Protein AF-A0A6J4QP68-F1 (afdb_monomer_lite)

Structure (mmCIF, N/CA/C/O backbone):
data_AF-A0A6J4QP68-F1
#
_entry.id   AF-A0A6J4QP68-F1
#
loop_
_atom_site.group_PDB
_atom_site.id
_atom_site.type_symbol
_atom_site.label_atom_id
_atom_site.label_alt_id
_atom_site.label_comp_id
_atom_site.label_asym_id
_atom_site.label_entity_id
_atom_site.label_seq_id
_atom_site.pdbx_PDB_ins_code
_atom_site.Cartn_x
_atom_site.Cartn_y
_atom_site.Cartn_z
_atom_site.occupancy
_atom_site.B_iso_or_equiv
_atom_site.auth_seq_id
_atom_site.auth_comp_id
_atom_site.auth_asym_id
_atom_site.auth_atom_id
_atom_site.pdbx_PDB_model_num
ATOM 1 N N . MET A 1 1 ? 24.935 -11.509 -10.779 1.00 52.16 1 MET A N 1
ATOM 2 C CA . MET A 1 1 ? 24.302 -11.193 -12.075 1.00 52.16 1 MET A CA 1
ATOM 3 C C . MET A 1 1 ? 25.247 -11.672 -13.150 1.00 52.16 1 MET A C 1
ATOM 5 O O . MET A 1 1 ? 26.329 -11.110 -13.270 1.00 52.16 1 MET A O 1
ATOM 9 N N . ASP A 1 2 ? 24.873 -12.713 -13.882 1.00 71.62 2 ASP A N 1
ATOM 10 C CA . ASP A 1 2 ? 25.692 -13.236 -14.973 1.00 71.62 2 ASP A CA 1
ATOM 11 C C . ASP A 1 2 ? 25.519 -12.298 -16.169 1.00 71.62 2 ASP A C 1
ATOM 13 O O . ASP A 1 2 ? 24.541 -12.376 -16.912 1.00 71.62 2 ASP A O 1
ATOM 17 N N . GLY A 1 3 ? 26.396 -11.296 -16.261 1.00 83.50 3 GLY A N 1
ATOM 18 C CA . GLY A 1 3 ? 26.292 -10.200 -17.220 1.00 83.50 3 GLY A CA 1
ATOM 19 C C . GLY A 1 3 ? 26.265 -10.710 -18.659 1.00 83.50 3 GLY A C 1
ATOM 20 O O . GLY A 1 3 ? 27.300 -11.050 -19.225 1.00 83.50 3 GLY A O 1
ATOM 21 N N . ARG A 1 4 ? 25.077 -10.744 -19.268 1.00 90.06 4 ARG A N 1
ATOM 22 C CA . ARG A 1 4 ? 24.876 -11.188 -20.649 1.00 90.06 4 ARG A CA 1
ATOM 23 C C . ARG A 1 4 ? 24.426 -10.008 -21.502 1.00 90.06 4 ARG A C 1
ATOM 25 O O . ARG A 1 4 ? 23.439 -9.348 -21.190 1.00 90.06 4 ARG A O 1
ATOM 32 N N . ARG A 1 5 ? 25.154 -9.735 -22.587 1.00 91.25 5 ARG A N 1
ATOM 33 C CA . ARG A 1 5 ? 24.824 -8.664 -23.536 1.00 91.25 5 ARG A CA 1
ATOM 34 C C . ARG A 1 5 ? 23.867 -9.192 -24.601 1.00 91.25 5 ARG A C 1
ATOM 36 O O . ARG A 1 5 ? 24.171 -10.180 -25.260 1.00 91.25 5 ARG A O 1
ATOM 43 N N . LEU A 1 6 ? 22.738 -8.512 -24.779 1.00 93.44 6 LEU A N 1
ATOM 44 C CA . LEU A 1 6 ? 21.756 -8.798 -25.827 1.00 93.44 6 LEU A CA 1
ATOM 45 C C . LEU A 1 6 ? 21.767 -7.656 -26.853 1.00 93.44 6 LEU A C 1
ATOM 47 O O . LEU A 1 6 ? 21.864 -6.489 -26.474 1.00 93.44 6 LEU A O 1
ATOM 51 N N . THR A 1 7 ? 21.684 -7.979 -28.144 1.00 95.19 7 THR A N 1
ATOM 52 C CA . THR A 1 7 ? 21.590 -7.005 -29.244 1.00 95.19 7 THR A CA 1
ATOM 53 C C . THR A 1 7 ? 20.311 -7.247 -30.044 1.00 95.19 7 THR A C 1
ATOM 55 O O . THR A 1 7 ? 19.907 -8.384 -30.271 1.00 95.19 7 THR A O 1
ATOM 58 N N . THR A 1 8 ? 19.634 -6.174 -30.445 1.00 96.25 8 THR A N 1
ATOM 59 C CA . THR A 1 8 ? 18.395 -6.217 -31.237 1.00 96.25 8 THR A CA 1
ATOM 60 C C . THR A 1 8 ? 18.230 -4.899 -31.992 1.00 96.25 8 THR A C 1
ATOM 62 O O . THR A 1 8 ? 18.857 -3.900 -31.642 1.00 96.25 8 THR A O 1
ATOM 65 N N . ARG A 1 9 ? 17.377 -4.880 -33.019 1.00 97.19 9 ARG A N 1
ATOM 66 C CA . ARG A 1 9 ? 17.004 -3.654 -33.745 1.00 97.19 9 ARG A CA 1
ATOM 67 C C . ARG A 1 9 ? 16.073 -2.755 -32.931 1.00 97.19 9 ARG A C 1
ATOM 69 O O . ARG A 1 9 ? 16.085 -1.541 -33.110 1.00 97.19 9 ARG A O 1
ATOM 76 N N . SER A 1 10 ? 15.240 -3.337 -32.072 1.00 97.06 10 SER A N 1
ATOM 77 C CA . SER A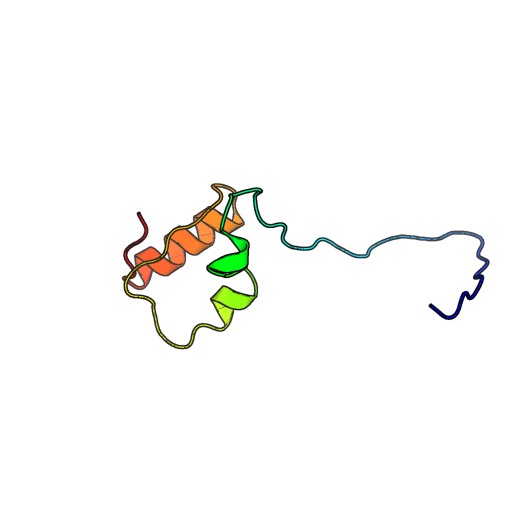 1 10 ? 14.280 -2.608 -31.238 1.00 97.06 10 SER A CA 1
ATOM 78 C C . SER A 1 10 ? 13.952 -3.408 -29.980 1.00 97.06 10 SER A C 1
ATOM 80 O O . SER A 1 10 ? 13.977 -4.640 -30.001 1.00 97.06 10 SER A O 1
ATOM 82 N N . VAL A 1 11 ? 13.648 -2.706 -28.888 1.00 96.81 11 VAL A N 1
ATOM 83 C CA . VAL A 1 11 ? 13.301 -3.288 -27.586 1.00 96.81 11 VAL A CA 1
ATOM 84 C C . VAL A 1 11 ? 12.107 -2.548 -26.986 1.00 96.81 11 VAL A C 1
ATOM 86 O O . VAL A 1 11 ? 12.015 -1.328 -27.101 1.00 96.81 11 VAL A O 1
ATOM 89 N N . ILE A 1 12 ? 11.207 -3.289 -26.339 1.00 97.38 12 ILE A N 1
ATOM 90 C CA . ILE A 1 12 ? 10.113 -2.739 -25.532 1.00 97.38 12 ILE A CA 1
ATOM 91 C C . ILE A 1 12 ? 10.347 -3.158 -24.082 1.00 97.38 12 ILE A C 1
ATOM 93 O O . ILE A 1 12 ? 10.554 -4.338 -23.803 1.00 97.38 12 ILE A O 1
ATOM 97 N N . ILE A 1 13 ? 10.294 -2.193 -23.163 1.00 95.06 13 ILE A N 1
ATOM 98 C CA . ILE A 1 13 ? 10.346 -2.442 -21.720 1.00 95.06 13 ILE A CA 1
ATOM 99 C C . ILE A 1 13 ? 8.915 -2.360 -21.186 1.00 95.06 13 ILE A C 1
ATOM 101 O O . ILE A 1 13 ? 8.316 -1.290 -21.165 1.00 95.06 13 ILE A O 1
ATOM 105 N N . ALA A 1 14 ? 8.369 -3.503 -20.773 1.00 96.62 14 ALA A N 1
ATOM 106 C CA . ALA A 1 14 ? 6.989 -3.643 -20.303 1.00 96.62 14 ALA A CA 1
ATOM 107 C C . ALA A 1 14 ? 6.923 -4.418 -18.973 1.00 96.62 14 ALA A C 1
ATOM 109 O O . ALA A 1 14 ? 6.144 -5.352 -18.816 1.00 96.62 14 ALA A O 1
ATOM 110 N N . THR A 1 15 ? 7.772 -4.058 -18.007 1.00 96.56 15 THR A N 1
ATOM 111 C CA . THR A 1 15 ? 7.923 -4.777 -16.725 1.00 96.56 15 THR A CA 1
ATOM 112 C C . THR A 1 15 ? 6.791 -4.534 -15.721 1.00 96.56 15 THR A C 1
ATOM 114 O O . THR A 1 15 ? 6.816 -5.094 -14.628 1.00 96.56 15 THR A O 1
ATOM 117 N N . GLY A 1 16 ? 5.806 -3.702 -16.066 1.00 95.62 16 GLY A N 1
ATOM 118 C CA . GLY A 1 16 ? 4.724 -3.316 -15.162 1.00 95.62 16 GLY A CA 1
ATOM 119 C C . GLY A 1 16 ? 5.201 -2.440 -13.998 1.00 95.62 16 GLY A C 1
ATOM 120 O O . GLY A 1 16 ? 6.230 -1.771 -14.086 1.00 95.62 16 GLY A O 1
ATOM 121 N N . SER A 1 17 ? 4.429 -2.438 -12.910 1.00 91.88 17 SER A N 1
ATOM 122 C CA . SER A 1 17 ? 4.680 -1.662 -11.690 1.00 91.88 17 SER A CA 1
ATOM 123 C C . SER A 1 17 ? 4.627 -2.548 -10.447 1.00 91.88 17 SER A C 1
ATOM 125 O O . SER A 1 17 ? 4.034 -3.625 -10.465 1.00 91.88 17 SER A O 1
ATOM 127 N N . HIS A 1 18 ? 5.188 -2.063 -9.344 1.00 88.56 18 HIS A N 1
ATOM 128 C CA . HIS A 1 18 ? 5.098 -2.697 -8.030 1.00 88.56 18 HIS A CA 1
ATOM 129 C C . HIS A 1 18 ? 4.546 -1.708 -7.000 1.00 88.56 18 HIS A C 1
ATOM 131 O O . HIS A 1 18 ? 4.541 -0.498 -7.226 1.00 88.56 18 HIS A O 1
ATOM 137 N N . SER A 1 19 ? 4.056 -2.236 -5.881 1.00 85.94 19 SER A N 1
ATOM 138 C CA . SER A 1 19 ? 3.566 -1.422 -4.771 1.00 85.94 19 SER A CA 1
ATOM 139 C C . SER A 1 19 ? 4.740 -0.826 -4.009 1.00 85.94 19 SER A C 1
ATOM 141 O O . SER A 1 19 ? 5.702 -1.524 -3.699 1.00 85.94 19 SER A O 1
ATOM 143 N N . THR A 1 20 ? 4.648 0.461 -3.695 1.00 87.50 20 THR A N 1
ATOM 144 C CA . THR A 1 20 ? 5.665 1.188 -2.935 1.00 87.50 20 THR A CA 1
ATOM 145 C C . THR A 1 20 ? 5.067 1.614 -1.606 1.00 87.50 20 THR A C 1
ATOM 147 O O . THR A 1 20 ? 3.994 2.218 -1.574 1.00 87.50 20 THR A O 1
ATOM 150 N N . ALA A 1 21 ? 5.749 1.289 -0.510 1.00 89.56 21 ALA A N 1
ATOM 151 C CA . ALA A 1 21 ? 5.348 1.756 0.805 1.00 89.56 21 ALA A CA 1
ATOM 152 C C . ALA A 1 21 ? 5.660 3.253 0.966 1.00 89.56 21 ALA A C 1
ATOM 154 O O . ALA A 1 21 ? 6.698 3.718 0.489 1.00 89.56 21 ALA A O 1
ATOM 155 N N . PRO A 1 22 ? 4.781 4.028 1.621 1.00 89.75 22 PRO A N 1
ATOM 156 C CA . PRO A 1 22 ? 5.077 5.415 1.942 1.00 89.75 22 PRO A CA 1
ATOM 157 C C . PRO A 1 22 ? 6.222 5.492 2.967 1.00 89.75 22 PRO A C 1
ATOM 159 O O . PRO A 1 22 ? 6.351 4.593 3.801 1.00 89.75 22 PRO A O 1
ATOM 162 N N . PRO A 1 23 ? 7.022 6.572 2.963 1.00 91.94 23 PRO A N 1
ATOM 163 C CA . PRO A 1 23 ? 8.151 6.744 3.876 1.00 91.94 23 PRO A CA 1
ATOM 164 C C . PRO A 1 23 ? 7.672 7.120 5.289 1.00 91.94 23 PRO A C 1
ATOM 166 O O . PRO A 1 23 ? 7.851 8.245 5.755 1.00 91.94 23 PRO A O 1
ATOM 169 N N . ILE A 1 24 ? 7.015 6.18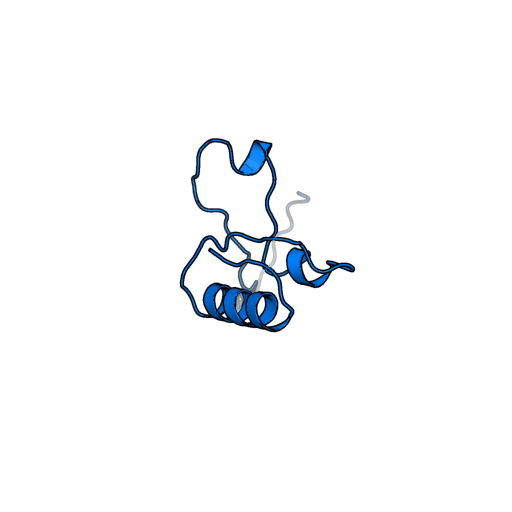2 5.969 1.00 94.31 24 ILE A N 1
ATOM 170 C CA . ILE A 1 24 ? 6.527 6.327 7.340 1.00 94.31 24 ILE A CA 1
ATOM 171 C C . ILE A 1 24 ? 7.521 5.631 8.269 1.00 94.31 24 ILE A C 1
ATOM 173 O O . ILE A 1 24 ? 7.764 4.432 8.152 1.00 94.31 24 ILE A O 1
ATOM 177 N N . LYS A 1 25 ? 8.093 6.389 9.210 1.00 96.31 25 LYS A N 1
ATOM 178 C CA . LYS A 1 25 ? 9.035 5.858 10.202 1.00 96.31 25 LYS A CA 1
ATOM 179 C C . LYS A 1 25 ? 8.388 4.712 10.989 1.00 96.31 25 LYS A C 1
ATOM 181 O O . LYS A 1 25 ? 7.324 4.910 11.571 1.00 96.31 25 LYS A O 1
ATOM 186 N N . GLY A 1 26 ? 9.051 3.559 11.052 1.00 94.88 26 GLY A N 1
ATOM 187 C CA . GLY A 1 26 ? 8.557 2.393 11.786 1.00 94.88 26 GLY A CA 1
ATOM 188 C C . GLY A 1 26 ? 7.637 1.469 10.979 1.00 94.88 26 GLY A C 1
ATOM 189 O O . GLY A 1 26 ? 7.250 0.429 11.504 1.00 94.88 26 GLY A O 1
ATOM 190 N N . LEU A 1 27 ? 7.238 1.834 9.749 1.00 94.12 27 LEU A N 1
ATOM 191 C CA . LEU A 1 27 ? 6.246 1.074 8.975 1.00 94.12 27 LEU A CA 1
ATOM 192 C C . LEU A 1 27 ? 6.771 -0.288 8.512 1.00 94.12 27 LEU A C 1
ATOM 194 O O . LEU A 1 27 ? 6.025 -1.265 8.520 1.00 94.12 27 LEU A O 1
ATOM 198 N N . GLU A 1 28 ? 8.038 -0.361 8.110 1.00 92.94 28 GLU A N 1
ATOM 199 C CA . GLU A 1 28 ? 8.649 -1.628 7.701 1.00 92.94 28 GLU A CA 1
ATOM 200 C C . GLU A 1 28 ? 8.817 -2.564 8.900 1.00 92.94 28 GLU A C 1
ATOM 202 O O . GLU A 1 28 ? 8.568 -3.763 8.793 1.00 92.94 28 GLU A O 1
ATOM 207 N N . GLU A 1 29 ? 9.161 -2.008 10.060 1.00 95.56 29 GLU A N 1
ATOM 208 C CA . GLU A 1 29 ? 9.431 -2.745 11.289 1.00 95.56 29 GLU A CA 1
ATOM 209 C C . GLU A 1 29 ? 8.165 -3.351 11.908 1.00 95.56 29 GLU A C 1
ATOM 211 O O . GLU A 1 29 ? 8.212 -4.464 12.432 1.00 95.56 29 GLU A O 1
ATOM 216 N N . VAL A 1 30 ? 7.026 -2.649 11.843 1.00 95.31 30 VAL A N 1
ATOM 217 C CA . VAL A 1 30 ? 5.729 -3.172 12.326 1.00 95.31 30 VAL A CA 1
ATOM 218 C C . VAL A 1 30 ? 5.026 -4.071 11.305 1.00 95.31 30 VAL A C 1
ATOM 220 O O . VAL A 1 30 ? 4.115 -4.817 11.667 1.00 95.31 30 VAL A O 1
ATOM 223 N N . GLY A 1 31 ? 5.457 -4.014 10.043 1.00 93.69 31 GLY A N 1
ATOM 224 C CA . GLY A 1 31 ? 4.847 -4.718 8.925 1.00 93.69 31 GLY A CA 1
ATOM 225 C C . GLY A 1 31 ? 3.559 -4.064 8.415 1.00 93.69 31 GLY A C 1
ATOM 226 O O . GLY A 1 31 ? 2.851 -3.338 9.114 1.00 93.69 31 GLY A O 1
ATOM 227 N N . TYR A 1 32 ? 3.235 -4.340 7.156 1.00 94.75 32 TYR A N 1
ATOM 228 C CA . TYR A 1 32 ? 2.027 -3.859 6.490 1.00 94.75 32 TYR A CA 1
ATOM 229 C C . TYR A 1 32 ? 1.561 -4.867 5.437 1.00 94.75 32 TYR A C 1
ATOM 231 O O . TYR A 1 32 ? 2.292 -5.783 5.071 1.00 94.75 32 TYR A O 1
ATOM 239 N N . LEU A 1 33 ? 0.328 -4.697 4.955 1.00 94.94 33 LEU A N 1
ATOM 240 C CA . LEU A 1 33 ? -0.210 -5.473 3.841 1.00 94.94 33 LEU A CA 1
ATOM 241 C C . LEU A 1 33 ? -0.277 -4.604 2.588 1.00 94.94 33 LEU A C 1
ATOM 243 O O . LEU A 1 33 ? -0.791 -3.485 2.613 1.00 94.94 33 LEU A O 1
ATOM 247 N N . THR A 1 34 ? 0.182 -5.150 1.472 1.00 95.00 34 THR A N 1
ATOM 248 C CA . THR A 1 34 ? -0.037 -4.596 0.136 1.00 95.00 34 THR A CA 1
ATOM 249 C C . THR A 1 34 ? -1.398 -5.020 -0.426 1.00 95.00 34 THR A C 1
ATOM 251 O O . THR A 1 34 ? -2.069 -5.925 0.076 1.00 95.00 34 THR A O 1
ATOM 254 N N . ASN A 1 35 ? -1.787 -4.426 -1.556 1.00 92.00 35 ASN A N 1
ATOM 255 C CA . ASN A 1 35 ? -2.947 -4.849 -2.347 1.00 92.00 35 ASN A CA 1
ATOM 256 C C . ASN A 1 35 ? -2.890 -6.321 -2.802 1.00 92.00 35 ASN A C 1
ATOM 258 O O . ASN A 1 35 ? -3.927 -6.873 -3.162 1.00 92.00 35 ASN A O 1
ATOM 262 N N . VAL A 1 36 ? -1.706 -6.945 -2.819 1.00 93.81 36 VAL A N 1
ATOM 263 C CA . VAL A 1 36 ? -1.538 -8.366 -3.159 1.00 93.81 36 VAL A CA 1
ATOM 264 C C . VAL A 1 36 ? -1.745 -9.244 -1.927 1.00 93.81 36 VAL A C 1
ATOM 266 O O . VAL A 1 36 ? -2.460 -10.244 -1.991 1.00 93.81 36 VAL A O 1
ATOM 269 N N . GLU A 1 37 ? -1.146 -8.883 -0.795 1.00 94.94 37 GLU A N 1
ATOM 270 C CA . GLU A 1 37 ? -1.202 -9.692 0.429 1.00 94.94 37 GLU A CA 1
ATOM 271 C C . GLU A 1 37 ? -2.573 -9.643 1.094 1.00 94.94 37 GLU A C 1
ATOM 273 O O . GLU A 1 37 ? -3.048 -10.666 1.588 1.00 94.94 37 GLU A O 1
ATOM 278 N N . VAL A 1 38 ? -3.250 -8.492 1.049 1.00 95.31 38 VAL A N 1
ATOM 279 C CA . VAL A 1 38 ? -4.577 -8.318 1.656 1.00 95.31 38 VAL A CA 1
ATOM 280 C C . VAL A 1 38 ? -5.621 -9.282 1.070 1.00 95.31 38 VAL A C 1
ATOM 282 O O . VAL A 1 38 ? -6.534 -9.714 1.769 1.00 95.31 38 VAL A O 1
ATOM 285 N N . LEU A 1 39 ? -5.450 -9.700 -0.190 1.00 93.62 39 LEU A N 1
ATOM 286 C CA . LEU A 1 39 ? -6.316 -10.677 -0.862 1.00 93.62 39 LEU A CA 1
ATOM 287 C C . LEU A 1 39 ? -6.133 -12.112 -0.347 1.00 93.62 39 LEU A C 1
ATOM 289 O O . LEU A 1 39 ? -6.954 -12.978 -0.639 1.00 93.62 39 LEU A O 1
ATOM 293 N N . ARG A 1 40 ? -5.062 -12.386 0.404 1.00 96.12 40 ARG A N 1
ATOM 294 C CA . ARG A 1 40 ? -4.772 -13.710 0.977 1.00 96.12 40 ARG A CA 1
ATOM 295 C C . ARG A 1 40 ? -5.355 -13.894 2.379 1.00 96.12 40 ARG A C 1
ATOM 297 O O . ARG A 1 40 ? -5.242 -14.986 2.940 1.00 96.12 40 ARG A O 1
ATOM 304 N N . LEU A 1 41 ? -5.968 -12.857 2.955 1.00 95.88 41 LEU A N 1
ATOM 305 C CA . LEU A 1 41 ? -6.617 -12.938 4.261 1.00 95.88 41 LEU A CA 1
ATOM 306 C C . LEU A 1 41 ? -7.758 -13.965 4.228 1.00 95.88 41 LEU A C 1
ATOM 308 O O . LEU A 1 41 ? -8.706 -13.842 3.461 1.00 95.88 41 LEU A O 1
ATOM 312 N N . ARG A 1 42 ? -7.676 -14.984 5.092 1.00 96.44 42 ARG A N 1
ATOM 313 C CA . ARG A 1 42 ? -8.721 -16.020 5.237 1.00 96.44 42 ARG A CA 1
ATOM 314 C C . ARG A 1 42 ? -9.803 -15.662 6.251 1.00 96.44 42 ARG A C 1
ATOM 316 O O . ARG A 1 42 ? -10.824 -16.336 6.327 1.00 96.44 42 ARG A O 1
ATOM 323 N N . ARG A 1 43 ? -9.548 -14.650 7.078 1.00 96.12 43 ARG A N 1
ATOM 324 C CA . ARG A 1 43 ? -10.467 -14.143 8.095 1.00 96.12 43 ARG A CA 1
ATOM 325 C C . ARG A 1 43 ? -10.561 -12.637 7.942 1.00 96.12 43 ARG A C 1
ATOM 327 O O . ARG A 1 43 ? -9.553 -11.983 7.682 1.00 96.12 43 ARG A O 1
ATOM 334 N N . LEU A 1 44 ? -11.766 -12.113 8.116 1.00 96.81 44 LEU A N 1
ATOM 335 C CA . LEU A 1 44 ? -12.011 -10.682 8.133 1.00 96.81 44 LEU A CA 1
ATOM 336 C C . LEU A 1 44 ? -11.340 -10.066 9.376 1.00 96.81 44 LEU A C 1
ATOM 338 O O . LEU A 1 44 ? -11.641 -10.512 10.487 1.00 96.81 44 LEU A O 1
ATOM 342 N N . PRO A 1 45 ? -10.436 -9.081 9.232 1.00 96.25 45 PRO A N 1
ATOM 343 C CA . PRO A 1 45 ? -9.909 -8.355 10.381 1.00 96.25 45 PRO A CA 1
ATOM 344 C C . PRO A 1 45 ? -11.016 -7.550 11.070 1.00 96.25 45 PRO A C 1
ATOM 346 O O . PRO A 1 45 ? -11.903 -7.010 10.412 1.00 96.25 45 PRO A O 1
ATOM 349 N N . SE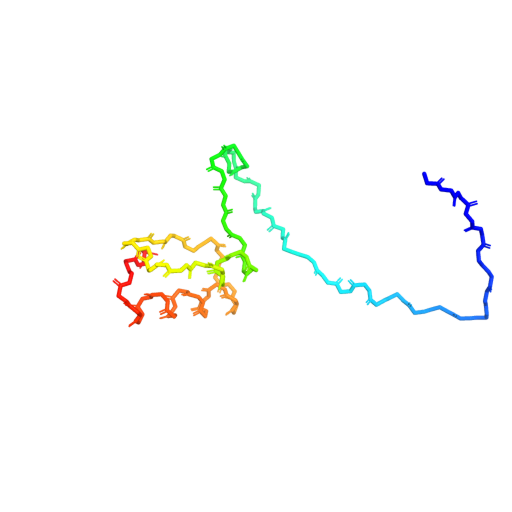R A 1 46 ? -10.941 -7.419 12.396 1.00 97.50 46 SER A N 1
ATOM 350 C CA . SER A 1 46 ? -11.866 -6.572 13.165 1.00 97.50 46 SER A CA 1
ATOM 351 C C . SER A 1 46 ? -11.744 -5.090 12.790 1.00 97.50 46 SER A C 1
ATOM 353 O O . SER A 1 46 ? -12.734 -4.358 12.810 1.00 97.50 46 SER A O 1
ATOM 355 N N . SER A 1 47 ? -10.545 -4.650 12.403 1.00 97.50 47 SER A N 1
ATOM 356 C CA . SER A 1 47 ? -10.283 -3.308 11.887 1.00 97.50 47 SER A CA 1
ATOM 357 C C . SER A 1 47 ? -9.091 -3.276 10.936 1.00 97.50 47 SER A C 1
ATOM 359 O O . SER A 1 47 ? -8.166 -4.074 11.087 1.00 97.50 47 SER A O 1
ATOM 361 N N . LEU A 1 48 ? -9.078 -2.317 10.010 1.00 96.12 48 LEU A N 1
ATOM 362 C CA . LEU A 1 48 ? -7.977 -2.102 9.070 1.00 96.12 48 LEU A CA 1
ATOM 363 C C . LEU A 1 48 ? -7.854 -0.613 8.719 1.00 96.12 48 LEU A C 1
ATOM 365 O O . LEU A 1 48 ? -8.846 0.005 8.351 1.00 96.12 48 LEU A O 1
ATOM 369 N N . VAL A 1 49 ? -6.640 -0.059 8.779 1.00 95.94 49 VAL A N 1
ATOM 370 C CA . VAL A 1 49 ? -6.328 1.290 8.274 1.00 95.94 49 VAL A CA 1
ATOM 371 C C . VAL A 1 49 ? -5.860 1.187 6.823 1.00 95.94 49 VAL A C 1
ATOM 373 O O . VAL A 1 49 ? -4.992 0.372 6.510 1.00 95.94 49 VAL A O 1
ATOM 376 N N . ILE A 1 50 ? -6.405 2.028 5.941 1.00 95.69 50 ILE A N 1
ATOM 377 C CA . ILE A 1 50 ? -5.974 2.124 4.541 1.00 95.69 50 ILE A CA 1
ATOM 378 C C . ILE A 1 50 ? -5.084 3.353 4.370 1.00 95.69 50 ILE A C 1
ATOM 380 O O . ILE A 1 50 ? -5.543 4.489 4.475 1.00 95.69 50 ILE A O 1
ATOM 384 N N . VAL A 1 51 ? -3.809 3.127 4.058 1.00 94.00 51 VAL A N 1
ATOM 385 C CA . VAL A 1 51 ? -2.861 4.207 3.769 1.00 94.00 51 VAL A CA 1
ATOM 386 C C . VAL A 1 51 ? -2.834 4.461 2.260 1.00 94.00 51 VAL A C 1
ATOM 388 O O . VAL A 1 51 ? -2.170 3.752 1.507 1.00 94.00 51 VAL A O 1
ATOM 391 N N . GLY A 1 52 ? -3.593 5.470 1.824 1.00 90.69 52 GLY A N 1
ATOM 392 C CA . GLY A 1 52 ? -3.683 5.923 0.431 1.00 90.69 52 GLY A CA 1
ATOM 393 C C . GLY A 1 52 ? -5.126 6.041 -0.071 1.00 90.69 52 GLY A C 1
ATOM 394 O O . GLY A 1 52 ? -5.898 5.090 -0.007 1.00 90.69 52 GLY A O 1
ATOM 395 N N . SER A 1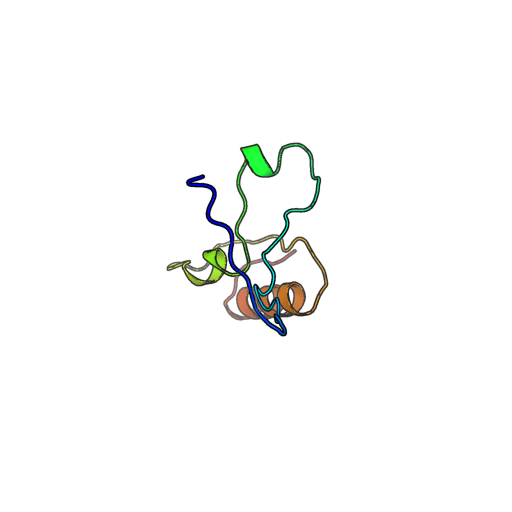 53 ? -5.486 7.203 -0.623 1.00 88.56 53 SER A N 1
ATOM 396 C CA . SER A 1 53 ? -6.848 7.536 -1.086 1.00 88.56 53 SER A CA 1
ATOM 397 C C . SER A 1 53 ? -7.082 7.311 -2.586 1.00 88.56 53 SER A C 1
ATOM 399 O O . SER A 1 53 ? -8.098 7.732 -3.134 1.00 88.56 53 SER A O 1
ATOM 401 N N . GLY A 1 54 ? -6.140 6.656 -3.270 1.00 93.25 54 GLY A N 1
ATOM 402 C CA . GLY A 1 54 ? -6.280 6.321 -4.684 1.00 93.25 54 GLY A CA 1
ATOM 403 C C . GLY A 1 54 ? -7.324 5.221 -4.938 1.00 93.25 54 GLY A C 1
ATOM 404 O O . GLY A 1 54 ? -7.790 4.570 -4.001 1.00 93.25 54 GLY A O 1
ATOM 405 N N . PRO A 1 55 ? -7.635 4.919 -6.213 1.00 95.50 55 PRO A N 1
ATOM 406 C CA . PRO A 1 55 ? -8.693 3.971 -6.580 1.00 95.50 55 PRO A CA 1
ATOM 407 C C . PRO A 1 55 ? -8.552 2.575 -5.954 1.00 95.50 55 PRO A C 1
ATOM 409 O O . PRO A 1 55 ? -9.551 1.927 -5.646 1.00 95.50 55 PRO A O 1
ATOM 412 N N . ILE A 1 56 ? -7.318 2.099 -5.755 1.00 94.12 56 ILE A N 1
ATOM 413 C CA . ILE A 1 56 ? -7.046 0.818 -5.087 1.00 94.12 56 ILE A CA 1
ATOM 414 C C . ILE A 1 56 ? -7.408 0.902 -3.598 1.00 94.12 56 ILE A C 1
ATOM 416 O O . ILE A 1 56 ? -8.110 0.026 -3.094 1.00 94.12 56 ILE A O 1
ATOM 420 N N . GLY A 1 57 ? -6.980 1.966 -2.913 1.00 95.19 57 GLY A N 1
ATOM 421 C CA . GLY A 1 57 ? -7.259 2.186 -1.495 1.00 95.19 57 GLY A CA 1
ATOM 422 C C . GLY A 1 57 ? -8.753 2.337 -1.219 1.00 95.19 57 GLY A C 1
ATOM 423 O O . GLY A 1 57 ? -9.297 1.593 -0.407 1.00 95.19 57 GLY A O 1
ATOM 424 N N . SER A 1 58 ? -9.450 3.201 -1.966 1.00 95.94 58 SER A N 1
ATOM 425 C CA . SER A 1 58 ? -10.903 3.393 -1.817 1.00 95.94 58 SER A CA 1
ATOM 426 C C . SER A 1 58 ? -11.694 2.108 -2.069 1.00 95.94 58 SER A C 1
ATOM 428 O O . SER A 1 58 ? -12.658 1.823 -1.359 1.00 95.94 58 SER A O 1
ATOM 430 N N . LYS A 1 59 ? -11.267 1.295 -3.044 1.00 96.56 59 LYS A N 1
ATOM 431 C CA . LYS A 1 59 ? -11.880 -0.008 -3.329 1.00 96.56 59 LYS A CA 1
ATOM 432 C C . LYS A 1 59 ? -11.748 -0.958 -2.142 1.00 96.56 59 LYS A C 1
ATOM 434 O O . LYS A 1 59 ? -12.744 -1.548 -1.732 1.00 96.56 59 LYS A O 1
ATOM 439 N N . PHE A 1 60 ? -10.550 -1.100 -1.575 1.00 96.75 60 PHE A N 1
ATOM 440 C CA . PHE A 1 60 ? -10.358 -1.970 -0.414 1.00 96.75 60 PHE A CA 1
ATOM 441 C C . PHE A 1 60 ? -11.063 -1.437 0.832 1.00 96.75 60 PHE A C 1
ATOM 443 O O . PHE A 1 60 ? -11.718 -2.223 1.512 1.00 96.75 60 PHE A O 1
ATOM 450 N N . ALA A 1 61 ? -11.025 -0.125 1.081 1.00 96.94 61 ALA A N 1
ATOM 451 C CA . ALA A 1 61 ? -11.780 0.500 2.166 1.00 96.94 61 ALA A CA 1
ATOM 452 C C . ALA A 1 61 ? -13.267 0.119 2.094 1.00 96.94 61 ALA A C 1
ATOM 454 O O . ALA A 1 61 ? -13.838 -0.371 3.065 1.00 96.94 61 ALA A O 1
ATOM 455 N N . GLN A 1 62 ? -13.873 0.251 0.911 1.00 96.94 62 GLN A N 1
ATOM 456 C CA . GLN A 1 62 ? -15.270 -0.110 0.693 1.00 96.94 62 GLN A CA 1
ATOM 457 C C . GLN A 1 62 ? -15.530 -1.614 0.861 1.00 96.94 62 GLN A C 1
ATOM 459 O O . GLN A 1 62 ? -16.511 -1.984 1.504 1.00 96.94 62 GLN A O 1
ATOM 464 N N . ILE A 1 63 ? -14.689 -2.481 0.284 1.00 96.56 63 ILE A N 1
ATOM 465 C CA . ILE A 1 63 ? -14.831 -3.943 0.394 1.00 96.56 63 ILE A CA 1
ATOM 466 C C . ILE A 1 63 ? -14.824 -4.367 1.866 1.00 96.56 63 ILE A C 1
ATOM 468 O O . ILE A 1 63 ? -15.742 -5.052 2.314 1.00 96.56 63 ILE A O 1
ATOM 472 N N . PHE A 1 64 ? -13.821 -3.928 2.628 1.00 97.69 64 PHE A N 1
ATOM 473 C CA . PHE A 1 64 ? -13.656 -4.328 4.023 1.00 97.69 64 PHE A CA 1
ATOM 474 C C . PHE A 1 64 ? -14.733 -3.736 4.932 1.00 97.69 64 PHE A C 1
ATOM 476 O O . PHE A 1 64 ? -15.278 -4.464 5.762 1.00 97.69 64 PHE A O 1
ATOM 483 N N . ALA A 1 65 ? -15.118 -2.474 4.720 1.00 97.38 65 ALA A N 1
ATOM 484 C CA . ALA A 1 65 ? -16.238 -1.868 5.437 1.00 97.38 65 ALA A CA 1
ATOM 485 C C . ALA A 1 65 ? -17.552 -2.629 5.188 1.00 97.38 65 ALA A C 1
ATOM 487 O O . ALA A 1 65 ? -18.294 -2.908 6.126 1.00 97.38 65 ALA A O 1
ATOM 488 N N . ARG A 1 66 ? -17.825 -3.036 3.939 1.00 97.62 66 ARG A N 1
ATOM 489 C CA . ARG A 1 66 ? -19.035 -3.803 3.584 1.00 97.62 66 ARG A CA 1
ATOM 490 C C . ARG A 1 66 ? -19.039 -5.226 4.123 1.00 97.62 66 ARG A C 1
ATOM 492 O O . ARG A 1 66 ? -20.110 -5.768 4.367 1.00 97.62 66 ARG A O 1
ATOM 499 N N . PHE A 1 67 ? -17.869 -5.826 4.308 1.00 97.06 67 PHE A N 1
ATOM 500 C CA . PHE A 1 67 ? -17.757 -7.118 4.980 1.00 97.06 67 PHE A CA 1
ATOM 501 C C . PHE A 1 67 ? -17.864 -7.013 6.504 1.00 97.06 67 PHE A C 1
ATOM 503 O O . PHE A 1 67 ? -18.058 -8.036 7.152 1.00 97.06 67 PHE A O 1
ATOM 510 N N . GLY A 1 68 ? -17.819 -5.803 7.070 1.00 97.62 68 GLY A N 1
ATOM 511 C CA . GLY A 1 68 ? -18.036 -5.552 8.496 1.00 97.62 68 GLY A CA 1
ATOM 512 C C . GLY A 1 68 ? -16.764 -5.252 9.289 1.00 97.62 68 GLY A C 1
ATOM 513 O O . GLY A 1 68 ? -16.827 -5.165 10.513 1.00 97.62 68 GLY A O 1
ATOM 514 N N . ALA A 1 69 ? -15.614 -5.078 8.631 1.00 98.06 69 ALA A N 1
ATOM 515 C CA . ALA A 1 69 ? -14.418 -4.585 9.306 1.00 98.06 69 ALA A CA 1
ATOM 516 C C . ALA A 1 69 ? -14.560 -3.087 9.601 1.00 98.06 69 ALA A C 1
ATOM 518 O O . ALA A 1 69 ? -15.061 -2.320 8.774 1.00 98.06 69 ALA A O 1
ATOM 519 N N . LYS A 1 70 ? -14.053 -2.638 10.750 1.00 98.38 70 LYS A N 1
ATOM 520 C CA . LYS A 1 70 ? -13.933 -1.205 11.032 1.00 98.38 70 LYS A CA 1
ATOM 521 C C . LYS A 1 70 ? -12.811 -0.604 10.180 1.00 98.38 70 LYS A C 1
ATOM 523 O O . LYS A 1 70 ? -11.639 -0.905 10.405 1.00 98.38 70 LYS A O 1
ATOM 528 N N . VAL A 1 71 ? -13.167 0.268 9.243 1.00 96.56 71 VAL A N 1
ATOM 529 C CA . VAL A 1 71 ? -12.213 1.053 8.445 1.00 96.56 71 VAL A CA 1
ATOM 530 C C . VAL A 1 71 ? -12.323 2.516 8.891 1.00 96.56 71 VAL A C 1
ATOM 532 O O . VAL A 1 71 ? -13.374 3.112 8.647 1.00 96.56 71 VAL A O 1
ATOM 535 N N . PRO A 1 72 ? -11.334 3.052 9.632 1.00 87.31 72 PRO A N 1
ATOM 536 C CA . PRO A 1 72 ? -11.332 4.434 10.100 1.00 87.31 72 PRO A CA 1
ATOM 537 C C . PRO A 1 72 ? -10.93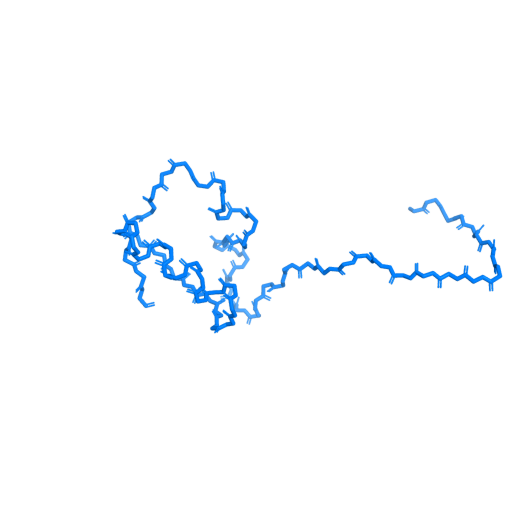5 5.432 9.006 1.00 87.31 72 PRO A C 1
ATOM 539 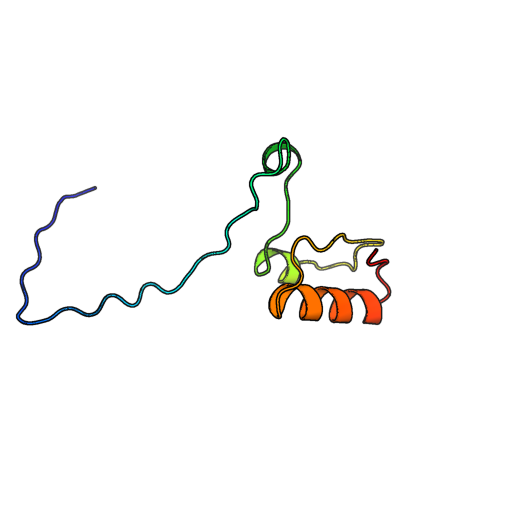O O . PRO A 1 72 ? -10.300 5.015 8.008 1.00 87.31 72 PRO A O 1
#

Foldseek 3Di:
DPDDDDDDPDDDDDPDDDDDDDPDPCDVVVDDDDLVRVVVDPDQDQEDEQDDDDPSSVVVLVVSVVVPHHYD

pLDDT: mean 93.63, std 6.39, range [52.16, 98.38]

Secondary structure (DSSP, 8-state):
--------S---------------TTHHHH----TTTGGG-SS--SB------SHHHHHHHHHHHHHT-B--

Radius of gyration: 18.23 Å; chains: 1; bounding box: 45×24×47 Å

Organism: NCBI:txid349277

InterPro domains:
  IPR023753 FAD/NAD(P)-binding domain [PF07992] (2-71)
  IPR036188 FAD/NAD(P)-binding domain superfamily [G3DSA:3.50.50.60] (2-19)
  IPR036188 FAD/NAD(P)-binding domain superfamily [G3DSA:3.50.50.60] (20-71)
  IPR036188 FAD/NAD(P)-binding domain superfamily [SSF51905] (2-71)

Sequence (72 aa):
MDGRRLTTRSVIIATGSHSTAPPIKGLEEVGYLTNVEVLRLRRLPSSLVIVGSGPIGSKFAQIFARFGAKVP